Protein AF-A0A2E2PGK3-F1 (afdb_monomer)

Solvent-accessible surface area (backbone atoms only — not comparable to full-atom values): 9886 Å² total; per-residue (Å²): 136,89,82,82,90,78,83,85,75,86,80,79,82,75,78,74,80,76,78,77,78,73,72,76,91,57,90,70,86,49,54,27,23,18,47,63,54,75,44,78,48,73,36,40,16,77,87,78,68,42,79,19,46,39,35,41,35,53,41,59,86,90,60,31,47,31,37,30,46,68,55,71,100,83,42,96,51,71,42,61,84,43,81,89,26,54,74,43,70,77,100,37,42,23,39,45,59,103,84,54,54,39,32,50,48,56,39,60,51,50,24,38,54,74,70,60,47,44,13,33,34,40,37,23,64,43,57,36,43,52,33,75,91,72,58,33,58,72,56,33,54,56,48,62,76,60,37,75,33,77,51,88,57,70,54,86,80,90,81,85,90,77,133

Structure (mmCIF, N/CA/C/O backbone):
data_AF-A0A2E2PGK3-F1
#
_entry.id   AF-A0A2E2PGK3-F1
#
loop_
_atom_site.group_PDB
_atom_site.id
_atom_site.type_symbol
_atom_site.label_atom_id
_atom_site.label_alt_id
_atom_site.label_comp_id
_atom_site.label_asym_id
_atom_site.label_entity_id
_atom_site.label_seq_id
_atom_site.pdbx_PDB_ins_code
_atom_site.Cartn_x
_atom_site.Cartn_y
_atom_site.Cartn_z
_atom_site.occupancy
_atom_site.B_iso_or_equiv
_atom_site.auth_seq_id
_atom_site.auth_comp_id
_atom_site.auth_asym_id
_atom_site.auth_atom_id
_atom_site.pdbx_PDB_model_num
ATOM 1 N N . MET A 1 1 ? 74.035 -34.002 -21.592 1.00 38.22 1 MET A N 1
ATOM 2 C CA . MET A 1 1 ? 73.345 -32.792 -22.074 1.00 38.22 1 MET A CA 1
ATOM 3 C C . MET A 1 1 ? 71.872 -33.138 -22.106 1.00 38.22 1 MET A C 1
ATOM 5 O O . MET A 1 1 ? 71.495 -34.064 -22.810 1.00 38.22 1 MET A O 1
ATOM 9 N N . GLU A 1 2 ? 71.128 -32.548 -21.177 1.00 31.25 2 GLU A N 1
ATOM 10 C CA . GLU A 1 2 ? 69.728 -32.841 -20.857 1.00 31.25 2 GLU A CA 1
ATOM 11 C C . GLU A 1 2 ? 68.793 -32.707 -22.068 1.00 31.25 2 GLU A C 1
ATOM 13 O O . GLU A 1 2 ? 68.993 -31.822 -22.895 1.00 31.25 2 GLU A O 1
ATOM 18 N N . MET A 1 3 ? 67.725 -33.510 -22.128 1.00 28.95 3 MET A N 1
ATOM 19 C CA . MET A 1 3 ? 66.380 -33.008 -21.805 1.00 28.95 3 MET A CA 1
ATOM 20 C C . MET A 1 3 ? 65.292 -34.085 -21.970 1.00 28.95 3 MET A C 1
ATOM 22 O O . MET A 1 3 ? 65.012 -34.551 -23.067 1.00 28.95 3 MET A O 1
ATOM 26 N N . VAL A 1 4 ? 64.665 -34.395 -20.830 1.00 33.19 4 VAL A N 1
ATOM 27 C CA . VAL A 1 4 ? 63.212 -34.318 -20.585 1.00 33.19 4 VAL A CA 1
ATOM 28 C C . VAL A 1 4 ? 62.289 -35.293 -21.339 1.00 33.19 4 VAL A C 1
ATOM 30 O O . VAL A 1 4 ? 61.923 -35.110 -22.497 1.00 33.19 4 VAL A O 1
ATOM 33 N N . LEU A 1 5 ? 61.807 -36.279 -20.566 1.00 35.84 5 LEU A N 1
ATOM 34 C CA . LEU A 1 5 ? 60.508 -36.936 -20.727 1.00 35.84 5 LEU A CA 1
ATOM 35 C C . LEU A 1 5 ? 59.397 -35.887 -20.862 1.00 35.84 5 LEU A C 1
ATOM 37 O O . LEU A 1 5 ? 59.300 -35.006 -20.012 1.00 35.84 5 LEU A O 1
ATOM 41 N N . ASN A 1 6 ? 58.465 -36.070 -21.799 1.00 34.31 6 ASN A N 1
ATOM 42 C CA . ASN A 1 6 ? 57.113 -35.579 -21.553 1.00 34.31 6 ASN A CA 1
ATOM 43 C C . ASN A 1 6 ? 56.050 -36.529 -22.112 1.00 34.31 6 ASN A C 1
ATOM 45 O O . ASN A 1 6 ? 55.877 -36.690 -23.322 1.00 34.31 6 ASN A O 1
ATOM 49 N N . LEU A 1 7 ? 55.366 -37.178 -21.174 1.00 33.66 7 LEU A N 1
ATOM 50 C CA . LEU A 1 7 ? 54.171 -37.984 -21.364 1.00 33.66 7 LEU A CA 1
ATOM 51 C C . LEU A 1 7 ? 53.030 -37.044 -21.776 1.00 33.66 7 LEU A C 1
ATOM 53 O O . LEU A 1 7 ? 52.724 -36.090 -21.068 1.00 33.66 7 LEU A O 1
ATOM 57 N N . LYS A 1 8 ? 52.389 -37.296 -22.920 1.00 37.53 8 LYS A N 1
ATOM 58 C CA . LYS A 1 8 ? 51.126 -36.628 -23.261 1.00 37.53 8 LYS A CA 1
ATOM 59 C C . LYS A 1 8 ? 49.999 -37.303 -22.487 1.00 37.53 8 LYS A C 1
ATOM 61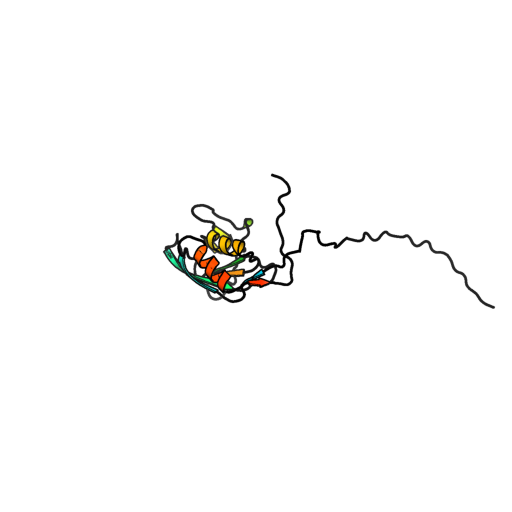 O O . LYS A 1 8 ? 49.464 -38.322 -22.922 1.00 37.53 8 LYS A O 1
ATOM 66 N N . GLU A 1 9 ? 49.665 -36.735 -21.336 1.00 36.97 9 GLU A N 1
ATOM 67 C CA . GLU A 1 9 ? 48.431 -37.035 -20.621 1.00 36.97 9 GLU A CA 1
ATOM 68 C C . GLU A 1 9 ? 47.219 -36.585 -21.448 1.00 36.97 9 GLU A C 1
ATOM 70 O O . GLU A 1 9 ? 47.165 -35.488 -22.007 1.00 36.97 9 GLU A O 1
ATOM 75 N N . LYS A 1 10 ? 46.246 -37.492 -21.557 1.00 38.34 10 LYS A N 1
ATOM 76 C CA . LYS A 1 10 ? 44.896 -37.215 -22.040 1.00 38.34 10 LYS A CA 1
ATOM 77 C C . LYS A 1 10 ? 44.196 -36.334 -21.010 1.00 38.34 10 LYS A C 1
ATOM 79 O O . LYS A 1 10 ? 43.730 -36.857 -20.001 1.00 38.34 10 LYS A O 1
ATOM 84 N N . GLU A 1 11 ? 44.031 -35.050 -21.298 1.00 35.34 11 GLU A N 1
ATOM 85 C CA . GLU A 1 11 ? 43.040 -34.244 -20.591 1.00 35.34 11 GLU A CA 1
ATOM 86 C C . GLU A 1 11 ? 41.721 -34.200 -21.360 1.00 35.34 11 GLU A C 1
ATOM 88 O O . GLU A 1 11 ? 41.583 -33.724 -22.485 1.00 35.34 11 GLU A O 1
ATOM 93 N N . ASN A 1 12 ? 40.761 -34.810 -20.686 1.00 34.72 12 ASN A N 1
ATOM 94 C CA . ASN A 1 12 ? 39.360 -34.961 -20.986 1.00 34.72 12 ASN A CA 1
ATOM 95 C C . ASN A 1 12 ? 38.703 -33.568 -20.990 1.00 34.72 12 ASN A C 1
ATOM 97 O O . ASN A 1 12 ? 38.516 -32.970 -19.929 1.00 34.72 12 ASN A O 1
ATOM 101 N N . SER A 1 13 ? 38.356 -33.038 -22.165 1.00 37.34 13 SER A N 1
ATOM 102 C CA . SER A 1 13 ? 37.611 -31.785 -22.290 1.00 37.34 13 SER A CA 1
ATOM 103 C C . SER A 1 13 ? 36.166 -31.987 -21.824 1.00 37.34 13 SER A C 1
ATOM 105 O O . SER A 1 13 ? 35.248 -32.208 -22.610 1.00 37.34 13 SER A O 1
ATOM 107 N N . LYS A 1 14 ? 35.949 -31.894 -20.507 1.00 42.22 14 LYS A N 1
ATOM 108 C CA . LYS A 1 14 ? 34.622 -31.628 -19.948 1.00 42.22 14 LYS A CA 1
ATOM 109 C C . LYS A 1 14 ? 34.167 -30.276 -20.488 1.00 42.22 14 LYS A C 1
ATOM 111 O O . LYS A 1 14 ? 34.677 -29.234 -20.086 1.00 42.22 14 LYS A O 1
ATOM 116 N N . SER A 1 15 ? 33.226 -30.317 -21.423 1.00 40.47 15 SER A N 1
ATOM 117 C CA . SER A 1 15 ? 32.447 -29.174 -21.872 1.00 40.47 15 SER A CA 1
ATOM 118 C C . SER A 1 15 ? 31.818 -28.501 -20.654 1.00 40.47 15 SER A C 1
ATOM 120 O O . SER A 1 15 ? 30.853 -29.006 -20.082 1.00 40.47 15 SER A O 1
ATOM 122 N N . SER A 1 16 ? 32.391 -27.380 -20.229 1.00 42.22 16 SER A N 1
ATOM 123 C CA . SER A 1 16 ? 31.728 -26.457 -19.326 1.00 42.22 16 SER A CA 1
ATOM 124 C C . SER A 1 16 ? 30.521 -25.901 -20.072 1.00 42.22 16 SER A C 1
ATOM 126 O O . SER A 1 16 ? 30.653 -25.100 -20.999 1.00 42.22 16 SER A O 1
ATOM 128 N N . GLU A 1 17 ? 29.334 -26.388 -19.715 1.00 40.94 17 GLU A N 1
ATOM 129 C CA . GLU A 1 17 ? 28.078 -25.762 -20.105 1.00 40.94 17 GLU A CA 1
ATOM 130 C C . GLU A 1 17 ? 28.142 -24.302 -19.654 1.00 40.94 17 GLU A C 1
ATOM 132 O O . GLU A 1 17 ?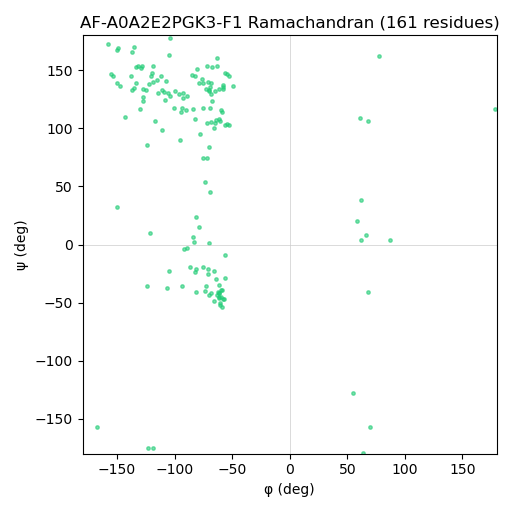 28.074 -23.978 -18.467 1.00 40.94 17 GLU A O 1
ATOM 137 N N . LYS A 1 18 ? 28.367 -23.407 -20.618 1.00 41.25 18 LYS A N 1
ATOM 138 C CA . LYS A 1 18 ? 28.240 -21.973 -20.408 1.00 41.25 18 LYS A CA 1
ATOM 139 C C . LYS A 1 18 ? 26.766 -21.716 -20.139 1.00 41.25 18 LYS A C 1
ATOM 141 O O . LYS A 1 18 ? 25.968 -21.693 -21.071 1.00 41.25 18 LYS A O 1
ATOM 146 N N . ILE A 1 19 ? 26.415 -21.558 -18.869 1.00 43.25 19 ILE A N 1
ATOM 147 C CA . ILE A 1 19 ? 25.118 -21.013 -18.483 1.00 43.25 19 ILE A CA 1
ATOM 148 C C . ILE A 1 19 ? 25.081 -19.599 -19.054 1.00 43.25 19 ILE A C 1
ATOM 150 O O . ILE A 1 19 ? 25.833 -18.719 -18.631 1.00 43.25 19 ILE A O 1
ATOM 154 N N . ASP A 1 20 ? 24.271 -19.421 -20.087 1.00 53.00 20 ASP A N 1
ATOM 155 C CA . ASP A 1 20 ? 24.088 -18.135 -20.729 1.00 53.00 20 ASP A CA 1
ATOM 156 C C . ASP A 1 20 ? 23.273 -17.229 -19.798 1.00 53.00 20 ASP A C 1
ATOM 158 O O . ASP A 1 20 ? 22.066 -17.393 -19.637 1.00 53.00 20 ASP A O 1
ATOM 162 N N . PHE A 1 21 ? 23.959 -16.279 -19.162 1.00 50.94 21 PHE A N 1
ATOM 163 C CA . PHE A 1 21 ? 23.350 -15.195 -18.392 1.00 50.94 21 PHE A CA 1
ATOM 164 C C . PHE A 1 21 ? 22.820 -14.071 -19.295 1.00 50.94 21 PHE A C 1
ATOM 166 O O . PHE A 1 21 ? 22.584 -12.964 -18.805 1.00 50.94 21 PHE A O 1
ATOM 173 N N . SER A 1 22 ? 22.669 -14.295 -20.608 1.00 55.41 22 SER A N 1
ATOM 174 C CA . SER A 1 22 ? 22.125 -13.271 -21.489 1.00 55.41 22 SER A CA 1
ATOM 175 C C . SER A 1 22 ? 20.726 -12.876 -21.017 1.00 55.41 22 SER A C 1
ATOM 177 O O . SER A 1 22 ? 19.773 -13.659 -20.988 1.00 55.41 22 SER A O 1
ATOM 179 N N . LEU A 1 23 ? 20.628 -11.621 -20.573 1.00 57.97 23 LEU A N 1
ATOM 180 C CA . LEU A 1 23 ? 19.367 -11.025 -20.172 1.00 57.97 23 LEU A CA 1
ATOM 181 C C . LEU A 1 23 ? 18.408 -11.105 -21.365 1.00 57.97 23 LEU A C 1
ATOM 183 O O . LEU A 1 23 ? 18.821 -10.850 -22.504 1.00 57.97 23 LEU A O 1
ATOM 187 N N . PRO A 1 24 ? 17.136 -11.468 -21.139 1.00 53.19 24 PRO A N 1
ATOM 188 C CA . PRO A 1 24 ? 16.195 -11.607 -22.231 1.00 53.19 24 PRO A CA 1
ATOM 189 C C . PRO A 1 24 ? 16.093 -10.277 -22.981 1.00 53.19 24 PRO A C 1
ATOM 191 O O . PRO A 1 24 ? 15.952 -9.217 -22.372 1.00 53.19 24 PRO A O 1
ATOM 194 N N . LYS A 1 25 ? 16.153 -10.344 -24.317 1.00 48.41 25 LYS A N 1
ATOM 195 C CA . LYS A 1 25 ? 16.012 -9.211 -25.247 1.00 48.41 25 LYS A CA 1
ATOM 196 C C . LYS A 1 25 ? 14.574 -8.661 -25.279 1.00 48.41 25 LYS A C 1
ATOM 198 O O . LYS A 1 25 ? 14.022 -8.434 -26.351 1.00 48.41 25 LYS A O 1
ATOM 203 N N . PHE A 1 26 ? 13.937 -8.476 -24.125 1.00 53.12 26 PHE A N 1
ATOM 204 C CA . PHE A 1 26 ? 12.821 -7.544 -24.026 1.00 53.12 26 PHE A CA 1
ATOM 205 C C . PHE A 1 26 ? 13.415 -6.136 -24.092 1.00 53.12 26 PHE A C 1
ATOM 207 O O . PHE A 1 26 ? 14.454 -5.872 -23.488 1.00 53.12 26 PHE A O 1
ATOM 214 N N . SER A 1 27 ? 12.818 -5.256 -24.893 1.00 55.31 27 SER A N 1
ATOM 215 C CA . SER A 1 27 ? 13.285 -3.882 -25.067 1.00 55.31 27 SER A CA 1
ATOM 216 C C . SER A 1 27 ? 13.347 -3.174 -23.706 1.00 55.31 27 SER A C 1
ATOM 218 O O . SER A 1 27 ? 12.311 -2.789 -23.176 1.00 55.31 27 SER A O 1
ATOM 220 N N . ILE A 1 28 ? 14.570 -3.037 -23.180 1.00 64.69 28 ILE A N 1
ATOM 221 C CA . ILE A 1 28 ? 14.964 -2.423 -21.902 1.00 64.69 28 ILE A CA 1
ATOM 222 C C . ILE A 1 28 ? 14.360 -3.123 -20.675 1.00 64.69 28 ILE A C 1
ATOM 224 O O . ILE A 1 28 ? 13.178 -3.009 -20.370 1.00 64.69 28 ILE A O 1
ATOM 228 N N . ALA A 1 29 ? 15.211 -3.823 -19.922 1.00 82.19 29 ALA A N 1
ATOM 229 C CA . ALA A 1 29 ? 14.859 -4.283 -18.586 1.00 82.19 29 ALA A CA 1
ATOM 230 C C . ALA A 1 29 ? 14.523 -3.065 -17.701 1.00 82.19 29 ALA A C 1
ATOM 232 O O . ALA A 1 29 ? 15.382 -2.213 -17.463 1.00 82.19 29 ALA A O 1
ATOM 233 N N . GLU A 1 30 ? 13.268 -2.962 -17.249 1.00 91.12 30 GLU A N 1
ATOM 234 C CA . GLU A 1 30 ? 12.834 -1.907 -16.329 1.00 91.12 30 GLU A CA 1
ATOM 235 C C . GLU A 1 30 ? 13.430 -2.161 -14.935 1.00 91.12 30 GLU A C 1
ATOM 237 O O . GLU A 1 30 ? 13.501 -3.301 -14.472 1.00 91.12 30 GLU A O 1
ATOM 242 N N . LYS A 1 31 ? 13.868 -1.099 -14.259 1.00 95.81 31 LYS A N 1
ATOM 243 C CA . LYS A 1 31 ? 14.303 -1.153 -12.857 1.00 95.81 31 LYS A CA 1
ATOM 244 C C . LYS A 1 31 ? 13.091 -1.134 -11.929 1.00 95.81 31 LYS A C 1
ATOM 246 O O . LYS A 1 31 ? 12.062 -0.560 -12.281 1.00 95.81 31 LYS A O 1
ATOM 251 N N . GLN A 1 32 ? 13.219 -1.739 -10.750 1.00 98.19 32 GLN A N 1
ATOM 252 C CA . GLN A 1 32 ? 12.211 -1.604 -9.699 1.00 98.19 32 GLN A CA 1
ATOM 253 C C . GLN A 1 32 ? 12.104 -0.148 -9.247 1.00 98.19 32 GLN A C 1
ATOM 255 O O . GLN A 1 32 ? 13.071 0.615 -9.335 1.00 98.19 32 GLN A O 1
ATOM 260 N N . THR A 1 33 ? 10.936 0.238 -8.746 1.00 98.50 33 THR A N 1
ATOM 261 C CA . THR A 1 33 ? 10.697 1.593 -8.252 1.00 98.50 33 THR A CA 1
ATOM 262 C C . THR A 1 33 ? 10.033 1.626 -6.877 1.00 98.50 33 THR A C 1
ATOM 264 O O . THR A 1 33 ? 9.296 0.722 -6.479 1.00 98.50 33 THR A O 1
ATOM 267 N N . THR A 1 34 ? 10.280 2.713 -6.152 1.00 98.69 34 THR A N 1
ATOM 268 C CA . THR A 1 34 ? 9.690 3.038 -4.847 1.00 98.69 34 THR A CA 1
ATOM 269 C C . THR A 1 34 ? 9.297 4.518 -4.821 1.00 98.69 34 THR A C 1
ATOM 271 O O . THR A 1 34 ? 9.731 5.301 -5.665 1.00 98.69 34 THR A O 1
ATOM 274 N N . ILE A 1 35 ? 8.490 4.942 -3.850 1.00 98.31 35 ILE A N 1
ATOM 275 C CA . ILE A 1 35 ? 8.231 6.372 -3.604 1.00 98.31 35 ILE A CA 1
ATOM 276 C C . ILE A 1 35 ? 9.491 7.087 -3.089 1.00 98.31 35 ILE A C 1
ATOM 278 O O . ILE A 1 35 ? 10.330 6.467 -2.435 1.00 98.31 35 ILE A O 1
ATOM 282 N N . ASN A 1 36 ? 9.608 8.396 -3.337 1.00 96.88 36 ASN A N 1
ATOM 283 C CA . ASN A 1 36 ? 10.772 9.200 -2.927 1.00 96.88 36 ASN A CA 1
ATOM 284 C C . ASN A 1 36 ? 10.853 9.475 -1.422 1.00 96.88 36 ASN A C 1
ATOM 286 O O . ASN A 1 36 ? 11.933 9.612 -0.852 1.00 96.88 36 ASN A O 1
ATOM 290 N N . LYS A 1 37 ? 9.699 9.654 -0.781 1.00 96.94 37 LYS A N 1
ATOM 291 C CA . LYS A 1 37 ? 9.595 10.112 0.607 1.00 96.94 37 LYS A CA 1
ATOM 292 C C . LYS A 1 37 ? 8.347 9.548 1.262 1.00 96.94 37 LYS A C 1
ATOM 294 O O . LYS A 1 37 ? 7.457 9.037 0.590 1.00 96.94 37 LYS A O 1
ATOM 299 N N . LYS A 1 38 ? 8.273 9.680 2.586 1.00 98.06 38 LYS A N 1
ATOM 300 C CA . LYS A 1 38 ? 7.079 9.310 3.344 1.00 98.06 38 LYS A CA 1
ATOM 301 C C . LYS A 1 38 ? 5.870 10.144 2.898 1.00 98.06 38 LYS A C 1
ATOM 303 O O . LYS A 1 38 ? 5.964 11.370 2.844 1.00 98.06 38 LYS A O 1
ATOM 308 N N . LEU A 1 39 ? 4.734 9.483 2.688 1.00 98.44 39 LEU A N 1
ATOM 309 C CA . LEU A 1 39 ? 3.426 10.107 2.455 1.00 98.44 39 LEU A CA 1
ATOM 310 C C . LEU A 1 39 ? 2.443 9.697 3.547 1.00 98.44 39 LEU A C 1
ATOM 312 O O . LEU A 1 39 ? 2.600 8.639 4.156 1.00 98.44 39 LEU A O 1
ATOM 316 N N . SER A 1 40 ? 1.446 10.538 3.812 1.00 98.12 40 SER A N 1
ATOM 317 C CA . SER A 1 40 ? 0.435 10.284 4.838 1.00 98.12 40 SER A CA 1
ATOM 318 C C . SER A 1 40 ? -0.951 10.644 4.323 1.00 98.12 40 SER A C 1
ATOM 320 O O . SER A 1 40 ? -1.145 11.726 3.778 1.00 98.12 40 SER A O 1
ATOM 322 N N . PHE A 1 41 ? -1.903 9.743 4.532 1.00 98.38 41 PHE A N 1
ATOM 323 C CA . PHE A 1 41 ? -3.308 9.881 4.174 1.00 98.38 41 PHE A CA 1
ATOM 324 C C . PHE A 1 41 ? -4.130 9.653 5.433 1.00 98.38 41 PHE A C 1
ATOM 326 O O . PHE A 1 41 ? -3.881 8.700 6.171 1.00 98.38 41 PHE A O 1
ATOM 333 N N . SER A 1 42 ? -5.100 10.518 5.707 1.00 97.94 42 SER A N 1
ATOM 334 C CA . SER A 1 42 ? -6.002 10.351 6.847 1.00 97.94 42 SER A CA 1
ATOM 335 C C . SER A 1 42 ? -7.440 10.433 6.378 1.00 97.94 42 SER A C 1
ATOM 337 O O . SER A 1 42 ? -7.799 11.330 5.623 1.00 97.94 42 SER A O 1
ATOM 339 N N . GLY A 1 43 ? -8.253 9.492 6.838 1.00 97.56 43 GLY A N 1
ATOM 340 C CA . GLY A 1 43 ? -9.631 9.359 6.402 1.00 97.56 43 GLY A CA 1
ATOM 341 C C . GLY A 1 43 ? -10.416 8.410 7.292 1.00 97.56 43 GLY A C 1
ATOM 342 O O . GLY A 1 43 ? -10.070 8.185 8.455 1.00 97.56 43 GLY A O 1
ATOM 343 N N . ILE A 1 44 ? -11.489 7.865 6.734 1.00 98.00 44 ILE A N 1
ATOM 344 C CA . ILE A 1 44 ? -12.381 6.919 7.400 1.00 98.00 44 ILE A CA 1
ATOM 345 C C . ILE A 1 44 ? -12.351 5.607 6.608 1.00 98.00 44 ILE A C 1
ATOM 347 O O . ILE A 1 44 ? -12.299 5.640 5.381 1.00 98.00 44 ILE A O 1
ATOM 351 N N . GLY A 1 45 ? -12.349 4.461 7.286 1.00 97.94 45 GLY A N 1
ATOM 352 C CA . GLY A 1 45 ? -12.566 3.167 6.636 1.00 97.94 45 GLY A CA 1
ATOM 353 C C . GLY A 1 45 ? -14.022 3.025 6.180 1.00 97.94 45 GLY A C 1
ATOM 354 O O . GLY A 1 45 ? -14.933 3.328 6.953 1.0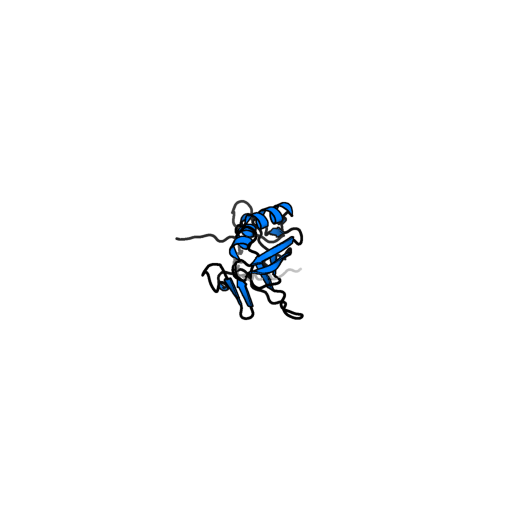0 97.94 45 GLY A O 1
ATOM 355 N N . LEU A 1 46 ? -14.249 2.581 4.941 1.00 98.00 46 LEU A N 1
ATOM 356 C CA . LEU A 1 46 ? -15.586 2.489 4.339 1.00 98.00 46 LEU A CA 1
ATOM 357 C C . LEU A 1 46 ? -16.528 1.597 5.154 1.00 98.00 46 LEU A C 1
ATOM 359 O O . LEU A 1 46 ? -17.677 1.958 5.399 1.00 98.00 46 LEU A O 1
ATOM 363 N N . HIS A 1 47 ? -16.047 0.422 5.551 1.00 97.62 47 HIS A N 1
ATOM 364 C CA . HIS A 1 47 ? -16.860 -0.604 6.191 1.00 97.62 47 HIS A CA 1
ATOM 365 C C . HIS A 1 47 ? -16.818 -0.518 7.716 1.00 97.62 47 HIS A C 1
ATOM 367 O O . HIS A 1 47 ? -17.822 -0.785 8.374 1.00 97.62 47 HIS A O 1
ATOM 373 N N . SER A 1 48 ? -15.674 -0.150 8.295 1.00 96.31 48 SER A N 1
ATOM 374 C CA . SER A 1 48 ? -15.518 -0.038 9.748 1.00 96.31 48 SER A CA 1
ATOM 375 C C . SER A 1 48 ? -16.036 1.279 10.322 1.00 96.31 48 SER A C 1
ATOM 377 O O . SER A 1 48 ? -16.314 1.343 11.519 1.00 96.31 48 SER A O 1
ATOM 379 N N . GLY A 1 49 ? -16.109 2.346 9.517 1.00 97.25 49 GLY A N 1
ATOM 380 C CA . GLY A 1 49 ? -16.443 3.696 9.980 1.00 97.25 49 GLY A CA 1
ATOM 381 C C . GLY A 1 49 ? -15.392 4.319 10.910 1.00 97.25 49 GLY A C 1
ATOM 382 O O . GLY A 1 49 ? -15.623 5.381 11.491 1.00 97.25 49 GLY A O 1
ATOM 383 N N . LYS A 1 50 ? -14.230 3.677 11.084 1.00 97.25 50 LYS A N 1
ATOM 384 C CA . LYS A 1 50 ? -13.167 4.153 11.973 1.00 97.25 50 LYS A CA 1
ATOM 385 C C . LYS A 1 50 ? -12.276 5.172 11.280 1.00 97.25 50 LYS A C 1
ATOM 387 O O . LYS A 1 50 ? -11.975 5.042 10.096 1.00 97.25 50 LYS A O 1
ATOM 392 N N . LYS A 1 51 ? -11.781 6.146 12.048 1.00 97.69 51 LYS A N 1
ATOM 393 C CA . LYS A 1 51 ? -10.712 7.039 11.587 1.00 97.69 51 LYS A CA 1
ATOM 394 C C . LYS A 1 51 ? -9.414 6.250 11.454 1.00 97.69 51 LYS A C 1
ATOM 396 O O . LYS A 1 51 ? -8.998 5.588 12.401 1.00 97.69 51 LYS A O 1
ATOM 401 N N . VAL A 1 52 ? -8.766 6.365 10.303 1.00 96.94 52 VAL A N 1
ATOM 402 C CA . VAL A 1 52 ? -7.508 5.685 10.009 1.00 96.94 52 VAL A CA 1
ATOM 403 C C . VAL A 1 52 ? -6.513 6.652 9.386 1.00 96.94 52 VAL A C 1
ATOM 405 O O . VAL A 1 52 ? -6.861 7.465 8.528 1.00 96.94 52 VAL A O 1
ATOM 408 N N . THR A 1 53 ? -5.258 6.541 9.813 1.00 97.69 53 THR A N 1
ATOM 409 C CA . THR A 1 53 ? -4.119 7.159 9.142 1.00 97.69 53 THR A CA 1
ATOM 410 C C . THR A 1 53 ? -3.297 6.069 8.468 1.00 97.69 53 THR A C 1
ATOM 412 O O . THR A 1 53 ? -2.848 5.123 9.120 1.00 97.69 53 THR A O 1
ATOM 415 N N . MET A 1 54 ? -3.088 6.225 7.164 1.00 98.06 54 MET A N 1
ATOM 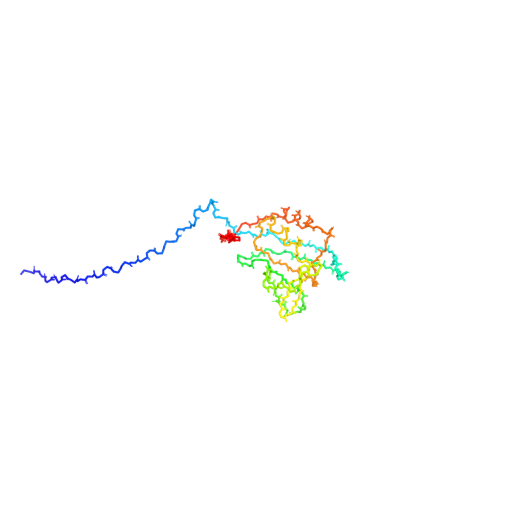416 C CA . MET A 1 54 ? -2.209 5.409 6.338 1.00 98.06 54 MET A CA 1
ATOM 417 C C . MET A 1 54 ? -0.928 6.183 6.034 1.00 98.06 54 MET A C 1
ATOM 419 O O . MET A 1 54 ? -0.979 7.306 5.545 1.00 98.06 54 MET A O 1
ATOM 423 N N . ASN A 1 55 ? 0.228 5.583 6.288 1.00 98.19 55 ASN A N 1
ATOM 424 C CA . ASN A 1 55 ? 1.525 6.120 5.910 1.00 98.19 55 ASN A CA 1
ATOM 425 C C . ASN A 1 55 ? 2.179 5.207 4.876 1.00 98.19 55 ASN A C 1
ATOM 427 O O . ASN A 1 55 ? 2.282 4.002 5.095 1.00 98.19 55 ASN A O 1
ATOM 431 N N . LEU A 1 56 ? 2.660 5.791 3.784 1.00 98.56 56 LEU A N 1
ATOM 432 C CA . LEU A 1 56 ? 3.479 5.095 2.799 1.00 98.56 56 LEU A CA 1
ATOM 433 C C . LEU A 1 56 ? 4.941 5.443 3.050 1.00 98.56 56 LEU A C 1
ATOM 435 O O . LEU A 1 56 ? 5.270 6.621 3.204 1.00 98.56 56 LEU A O 1
ATOM 439 N N . PHE A 1 57 ? 5.811 4.440 3.077 1.00 98.31 57 PHE A N 1
ATOM 440 C CA . PHE A 1 57 ? 7.254 4.621 3.205 1.00 98.31 57 PHE A CA 1
ATOM 441 C C . PHE A 1 57 ? 7.977 4.022 1.996 1.00 98.31 57 PHE A C 1
ATOM 443 O O . PHE A 1 57 ? 7.548 2.967 1.510 1.00 98.31 57 PHE A O 1
ATOM 450 N N . PRO A 1 58 ? 9.084 4.649 1.547 1.00 98.38 58 PRO A N 1
ATOM 451 C CA . PRO A 1 58 ? 9.998 4.003 0.620 1.00 98.38 58 PRO A CA 1
ATOM 452 C C . PRO A 1 58 ? 10.429 2.638 1.159 1.00 98.38 58 PRO A C 1
ATOM 454 O O . PRO A 1 58 ? 10.575 2.475 2.375 1.00 98.38 58 PRO A O 1
ATOM 457 N N . ALA A 1 59 ? 10.622 1.667 0.272 1.00 98.19 59 ALA A N 1
ATOM 458 C CA . ALA A 1 59 ? 11.015 0.321 0.663 1.00 98.19 59 ALA A CA 1
ATOM 459 C C . ALA A 1 59 ? 12.162 -0.215 -0.191 1.00 98.19 59 ALA A C 1
ATOM 461 O O . ALA A 1 59 ? 12.320 0.151 -1.355 1.00 98.19 59 ALA A O 1
ATOM 462 N N . GLU A 1 60 ? 12.937 -1.117 0.405 1.00 98.06 60 GLU A N 1
ATOM 463 C CA . GLU A 1 60 ? 14.040 -1.803 -0.261 1.00 98.06 60 GLU A CA 1
ATOM 464 C C . GLU A 1 60 ? 13.552 -2.670 -1.425 1.00 98.06 60 GLU A C 1
ATOM 466 O O . GLU A 1 60 ? 12.380 -3.057 -1.509 1.00 98.06 60 GLU A O 1
ATOM 471 N N . GLU A 1 61 ? 14.474 -3.001 -2.318 1.00 98.19 61 GLU A N 1
ATOM 472 C CA . GLU A 1 61 ? 14.219 -3.857 -3.473 1.00 98.19 61 GLU A CA 1
ATOM 473 C C . GLU A 1 61 ? 13.609 -5.201 -3.063 1.00 98.19 61 GLU A C 1
ATOM 475 O O . GLU A 1 61 ? 13.923 -5.769 -2.017 1.00 98.19 61 GLU A O 1
ATOM 480 N N . ASN A 1 62 ? 12.740 -5.744 -3.915 1.00 97.56 62 ASN A N 1
ATOM 481 C CA . ASN A 1 62 ? 12.023 -7.007 -3.719 1.00 97.56 62 ASN A CA 1
ATOM 482 C C . ASN A 1 62 ? 11.067 -7.062 -2.506 1.00 97.56 62 ASN A C 1
ATOM 484 O O . ASN A 1 62 ? 10.424 -8.103 -2.278 1.00 97.56 62 ASN A O 1
ATOM 488 N N . THR A 1 63 ? 10.889 -5.960 -1.771 1.00 98.00 63 THR A N 1
ATOM 489 C CA . THR A 1 63 ? 9.906 -5.861 -0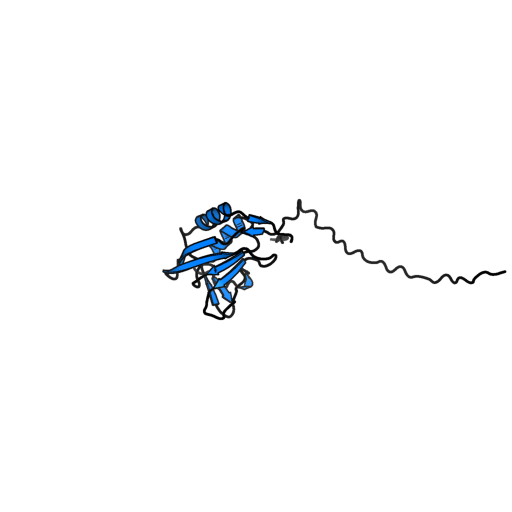.682 1.00 98.00 63 THR A CA 1
ATOM 490 C C . THR A 1 63 ? 8.486 -6.129 -1.180 1.00 98.00 63 THR A C 1
ATOM 492 O O . THR A 1 63 ? 7.719 -6.825 -0.510 1.00 98.00 63 THR A O 1
ATOM 495 N N . GLY A 1 64 ? 8.139 -5.647 -2.376 1.00 97.94 64 GLY A N 1
ATOM 496 C CA . GLY A 1 64 ? 6.757 -5.606 -2.843 1.00 97.94 64 GLY A CA 1
ATOM 497 C C . GLY A 1 64 ? 5.926 -4.583 -2.062 1.00 97.94 64 GLY A C 1
ATOM 498 O O . GLY A 1 64 ? 6.461 -3.678 -1.417 1.00 97.94 64 GLY A O 1
ATOM 499 N N . PHE A 1 65 ? 4.606 -4.769 -2.051 1.00 98.44 65 PHE A N 1
ATOM 500 C CA . PHE A 1 65 ? 3.713 -4.003 -1.182 1.00 98.44 65 PHE A CA 1
ATOM 501 C C . PHE A 1 65 ? 3.535 -4.716 0.157 1.00 98.44 65 PHE A C 1
ATOM 503 O O . PHE A 1 65 ? 2.999 -5.829 0.221 1.00 98.44 65 PHE A O 1
ATOM 510 N N . LEU A 1 66 ? 4.003 -4.080 1.229 1.00 97.50 66 LEU A N 1
ATOM 511 C CA . LEU A 1 66 ? 4.035 -4.667 2.563 1.00 97.50 66 LEU A CA 1
ATOM 512 C C . LEU A 1 66 ? 3.144 -3.878 3.521 1.00 97.50 66 LEU A C 1
ATOM 514 O O . LEU A 1 66 ? 3.504 -2.788 3.961 1.00 97.50 66 LEU A O 1
ATOM 518 N N . PHE A 1 67 ? 1.995 -4.445 3.877 1.00 97.31 67 PHE A N 1
ATOM 519 C CA . PHE A 1 67 ? 1.084 -3.857 4.850 1.00 97.31 67 PHE A CA 1
ATOM 520 C C . PHE A 1 67 ? 1.564 -4.106 6.275 1.00 97.31 67 PHE A C 1
ATOM 522 O O . PHE A 1 67 ? 1.988 -5.208 6.624 1.00 97.31 67 PHE A O 1
ATOM 529 N N . LYS A 1 68 ? 1.442 -3.088 7.121 1.00 93.69 68 LYS A N 1
ATOM 530 C CA . LYS A 1 68 ? 1.745 -3.125 8.549 1.00 93.69 68 LYS A CA 1
ATOM 531 C C . LYS A 1 68 ? 0.622 -2.420 9.295 1.00 93.69 68 LYS A C 1
ATOM 533 O O . LYS A 1 68 ? 0.229 -1.328 8.910 1.00 93.69 68 LYS A O 1
ATOM 538 N N . VAL A 1 69 ? 0.141 -3.003 10.385 1.00 90.75 69 VAL A N 1
ATOM 539 C CA . VAL A 1 69 ? -0.790 -2.315 11.290 1.00 90.75 69 VAL A CA 1
ATOM 540 C C . VAL A 1 69 ? -0.072 -2.035 12.597 1.00 90.75 69 VAL A C 1
ATOM 542 O O . VAL A 1 69 ? 0.603 -2.908 13.147 1.00 90.75 69 VAL A O 1
ATOM 545 N N . LYS A 1 70 ? -0.197 -0.807 13.097 1.00 81.44 70 LYS A N 1
ATOM 546 C CA . LYS A 1 70 ? 0.466 -0.355 14.320 1.00 81.44 70 LYS A CA 1
ATOM 547 C C . LYS A 1 70 ? -0.227 -0.932 15.565 1.00 81.44 70 LYS A C 1
ATOM 549 O O . LYS A 1 70 ? -0.916 -0.228 16.288 1.00 81.44 70 LYS A O 1
ATOM 554 N N . ASN A 1 71 ? -0.028 -2.222 15.831 1.00 62.69 71 ASN A N 1
ATOM 555 C CA . ASN A 1 71 ? -0.598 -2.909 16.992 1.00 62.69 71 ASN A CA 1
ATOM 556 C C . ASN A 1 71 ? 0.395 -2.952 18.166 1.00 62.69 71 ASN A C 1
ATOM 558 O O . ASN A 1 71 ? 1.171 -3.899 18.309 1.00 62.69 71 ASN A O 1
ATOM 562 N N . GLY A 1 72 ? 0.349 -1.937 19.031 1.00 58.62 72 GLY A N 1
ATOM 563 C CA . GLY A 1 72 ? 1.048 -1.931 20.323 1.00 58.62 72 GLY A CA 1
ATOM 564 C C . GLY A 1 72 ? 2.589 -1.983 20.259 1.00 58.62 72 GLY A C 1
ATOM 565 O O . GLY A 1 72 ? 3.183 -2.010 19.180 1.00 58.62 72 GLY A O 1
ATOM 566 N N . PRO A 1 73 ? 3.263 -1.988 21.424 1.00 51.75 73 PRO A N 1
ATOM 567 C CA . PRO A 1 73 ? 4.705 -1.740 21.533 1.00 51.75 73 PRO A CA 1
ATOM 568 C C . PRO A 1 73 ? 5.617 -2.848 20.983 1.00 51.75 73 PRO A C 1
ATOM 570 O O . PRO A 1 73 ? 6.830 -2.702 21.062 1.00 51.75 73 PRO A O 1
ATOM 573 N N . ASN A 1 74 ? 5.087 -3.948 20.429 1.00 49.12 74 ASN A N 1
ATOM 574 C CA . ASN A 1 74 ? 5.934 -5.077 20.031 1.00 49.12 74 ASN A CA 1
ATOM 575 C C . ASN A 1 74 ? 5.423 -5.905 18.842 1.00 49.12 74 ASN A C 1
ATOM 577 O O . ASN A 1 74 ? 5.641 -7.115 18.774 1.00 49.12 74 ASN A O 1
ATOM 581 N N . SER A 1 75 ? 4.725 -5.287 17.885 1.00 54.12 75 SER A N 1
ATOM 582 C CA . SER A 1 75 ? 4.293 -6.012 16.689 1.00 54.12 75 SER A CA 1
ATOM 583 C C . SER A 1 75 ? 4.777 -5.360 15.390 1.00 54.12 75 SER A C 1
ATOM 585 O O . SER A 1 75 ? 4.089 -4.608 14.711 1.00 54.12 75 SER A O 1
ATOM 587 N N . LEU A 1 76 ? 6.002 -5.718 14.994 1.00 58.19 76 LEU A N 1
ATOM 588 C CA . LEU A 1 76 ? 6.468 -5.621 13.605 1.00 58.19 76 LEU A CA 1
ATOM 589 C C . LEU A 1 76 ? 5.812 -6.734 12.770 1.00 58.19 76 LEU A C 1
ATOM 591 O O . LEU A 1 76 ? 6.484 -7.579 12.188 1.00 58.19 76 LEU A O 1
ATOM 595 N N . LYS A 1 77 ? 4.481 -6.814 12.796 1.00 76.94 77 LYS A N 1
ATOM 596 C CA . LYS A 1 77 ? 3.746 -7.814 12.024 1.00 76.94 77 LYS A CA 1
ATOM 597 C C . LYS A 1 77 ? 3.378 -7.193 10.687 1.00 76.94 77 LYS A C 1
ATOM 599 O O . LYS A 1 77 ? 2.833 -6.092 10.642 1.00 76.94 77 LYS A O 1
ATOM 604 N N . THR A 1 78 ? 3.673 -7.915 9.618 1.00 91.81 78 THR A N 1
ATOM 605 C CA . THR A 1 78 ? 3.436 -7.462 8.253 1.00 91.81 78 THR A CA 1
ATOM 606 C C . THR A 1 78 ? 2.662 -8.506 7.453 1.00 91.81 78 THR A C 1
ATOM 608 O O . THR A 1 78 ? 2.694 -9.698 7.769 1.00 91.81 78 THR A O 1
ATOM 611 N N . ILE A 1 79 ? 1.932 -8.052 6.437 1.00 95.38 79 ILE A N 1
ATOM 612 C CA . ILE A 1 79 ? 1.251 -8.889 5.445 1.00 95.38 79 ILE A CA 1
ATOM 613 C C . ILE A 1 79 ? 1.689 -8.392 4.074 1.00 95.38 79 ILE A C 1
ATOM 615 O O . ILE A 1 79 ? 1.537 -7.214 3.759 1.00 95.38 79 ILE A O 1
ATOM 619 N N . ARG A 1 80 ? 2.244 -9.279 3.248 1.00 96.75 80 ARG A N 1
ATOM 620 C CA . ARG A 1 80 ? 2.542 -8.948 1.851 1.00 96.75 80 ARG A CA 1
ATOM 621 C C . ARG A 1 80 ? 1.238 -8.938 1.055 1.00 96.75 80 ARG A C 1
ATOM 623 O O . ARG A 1 80 ? 0.415 -9.833 1.249 1.00 96.75 80 ARG A O 1
ATOM 630 N N . ALA A 1 81 ? 1.068 -7.977 0.152 1.00 97.50 81 ALA A N 1
ATOM 631 C CA . ALA A 1 81 ? -0.019 -7.986 -0.826 1.00 97.50 81 ALA A CA 1
ATOM 632 C C . ALA A 1 81 ? 0.245 -9.072 -1.886 1.00 97.50 81 ALA A C 1
ATOM 634 O O . ALA A 1 81 ? 0.689 -8.804 -2.998 1.00 97.50 81 ALA A O 1
ATOM 635 N N . ASP A 1 82 ? 0.050 -10.323 -1.485 1.00 96.44 82 ASP A N 1
ATOM 636 C CA . ASP A 1 82 ? 0.190 -11.516 -2.310 1.00 96.44 82 ASP A CA 1
ATOM 637 C C . ASP A 1 82 ? -1.189 -12.166 -2.441 1.00 96.44 82 ASP A C 1
ATOM 639 O O . ASP A 1 82 ? -1.947 -12.202 -1.468 1.00 96.44 82 ASP A O 1
ATOM 643 N N . TYR A 1 83 ? -1.515 -12.695 -3.622 1.00 96.12 83 TYR A N 1
ATOM 644 C CA . TYR A 1 83 ? -2.804 -13.347 -3.869 1.00 96.12 83 TYR A CA 1
ATOM 645 C C . TYR A 1 83 ? -3.073 -14.497 -2.886 1.00 96.12 83 TYR A C 1
ATOM 647 O O . TYR A 1 83 ? -4.223 -14.759 -2.552 1.00 96.12 83 TYR A O 1
ATOM 655 N N . LYS A 1 84 ? -2.020 -15.151 -2.376 1.00 97.56 84 LYS A N 1
ATOM 656 C CA . LYS A 1 84 ? -2.121 -16.217 -1.368 1.00 97.56 84 LYS A CA 1
ATOM 657 C C . LYS A 1 84 ? -2.645 -15.730 -0.020 1.00 97.56 84 LYS A C 1
ATOM 659 O O . LYS A 1 84 ? -3.153 -16.538 0.748 1.00 97.56 84 LYS A O 1
ATOM 664 N N . ASN A 1 85 ? -2.506 -14.438 0.271 1.00 97.69 85 ASN A N 1
ATOM 665 C CA . ASN A 1 85 ? -2.966 -13.839 1.521 1.00 97.69 85 ASN A CA 1
ATOM 666 C C . ASN A 1 85 ? -4.392 -13.283 1.412 1.00 97.69 85 ASN A C 1
ATOM 668 O O . ASN A 1 85 ? -4.914 -12.802 2.413 1.00 97.69 85 ASN A O 1
ATOM 672 N N . VAL A 1 86 ? -5.025 -13.316 0.232 1.00 98.31 86 VAL A N 1
ATOM 673 C CA . VAL A 1 86 ? -6.411 -12.856 0.062 1.00 98.31 86 VAL A CA 1
ATOM 674 C C . VAL A 1 86 ? -7.353 -13.830 0.766 1.00 98.31 86 VAL A C 1
ATOM 676 O O . VAL A 1 86 ? -7.436 -15.001 0.403 1.00 98.31 86 VAL A O 1
ATOM 679 N N . SER A 1 87 ? -8.071 -13.339 1.774 1.00 98.06 87 SER A N 1
ATOM 680 C CA . SER A 1 87 ? -8.986 -14.132 2.605 1.00 98.06 87 SER A CA 1
ATOM 681 C C . SER A 1 87 ? -10.461 -13.884 2.290 1.00 98.06 87 SER A C 1
ATOM 683 O O . SER A 1 87 ? -11.303 -14.736 2.564 1.00 98.06 87 SER A O 1
ATOM 685 N N . SER A 1 88 ? -10.791 -12.729 1.708 1.00 97.75 88 SER A N 1
ATOM 686 C CA . SER A 1 88 ? -12.152 -12.375 1.305 1.00 97.75 88 SER A CA 1
ATOM 687 C C . SER A 1 88 ? -12.136 -11.375 0.154 1.00 97.75 88 SER A C 1
ATOM 689 O O . SER A 1 88 ? -11.287 -10.486 0.102 1.00 97.75 88 SER A O 1
ATOM 691 N N . THR A 1 89 ? -13.119 -11.510 -0.733 1.00 97.19 89 THR A N 1
ATOM 692 C CA . THR A 1 89 ? -13.455 -10.551 -1.798 1.00 97.19 89 THR A CA 1
ATOM 693 C C . THR A 1 89 ? -14.898 -10.048 -1.680 1.00 97.19 89 THR A C 1
ATOM 695 O O . THR A 1 89 ? -15.432 -9.411 -2.588 1.00 97.19 89 THR A O 1
ATOM 698 N N . ARG A 1 90 ? -15.580 -10.359 -0.570 1.00 96.75 90 ARG A N 1
ATOM 699 C CA . ARG A 1 90 ? -16.952 -9.908 -0.328 1.00 96.75 90 ARG A CA 1
ATOM 700 C C . ARG A 1 90 ? -16.926 -8.432 0.065 1.00 96.75 90 ARG A C 1
ATOM 702 O O . ARG A 1 90 ? -16.403 -8.104 1.124 1.00 96.75 90 ARG A O 1
ATOM 709 N N . LEU A 1 91 ? -17.554 -7.585 -0.751 1.00 96.62 91 LEU A N 1
ATOM 710 C CA . LEU A 1 91 ? -17.581 -6.113 -0.658 1.00 96.62 91 LEU A CA 1
ATOM 711 C C . LEU A 1 91 ? -16.237 -5.423 -0.929 1.00 96.62 91 LEU A C 1
ATOM 713 O O . LEU A 1 91 ? -16.240 -4.411 -1.619 1.00 96.62 91 LEU A O 1
ATOM 717 N N . CYS A 1 92 ? -15.126 -5.970 -0.437 1.00 97.62 92 CYS A N 1
ATOM 718 C CA . CYS A 1 92 ? -13.778 -5.458 -0.670 1.00 97.62 92 CYS A CA 1
ATOM 719 C C . CYS A 1 92 ? -12.731 -6.582 -0.680 1.00 97.62 92 CYS A C 1
ATOM 721 O O . CYS A 1 92 ? -13.018 -7.716 -0.279 1.00 97.62 92 CYS A O 1
ATOM 723 N N . THR A 1 93 ? -11.499 -6.272 -1.098 1.00 98.38 93 THR A N 1
ATOM 724 C CA . THR A 1 93 ? -10.361 -7.200 -0.998 1.00 98.38 93 THR A CA 1
ATOM 725 C C . THR A 1 93 ? -9.728 -7.114 0.384 1.00 98.38 93 THR A C 1
ATOM 727 O O . THR A 1 93 ? -9.155 -6.093 0.776 1.00 98.38 93 THR A O 1
ATOM 730 N N . THR A 1 94 ? -9.791 -8.227 1.114 1.00 98.44 94 THR A N 1
ATOM 731 C CA . THR A 1 94 ? -9.159 -8.386 2.426 1.00 98.44 94 THR A CA 1
ATOM 732 C C . THR A 1 94 ? -7.978 -9.339 2.337 1.00 98.44 94 THR A C 1
ATOM 734 O O . THR A 1 94 ? -8.107 -10.446 1.812 1.00 98.44 94 THR A O 1
ATOM 737 N N . ILE A 1 95 ? -6.841 -8.920 2.893 1.00 98.25 95 ILE A N 1
ATOM 738 C CA . ILE A 1 95 ? -5.665 -9.767 3.091 1.00 98.25 95 ILE A CA 1
ATOM 739 C C . ILE A 1 95 ? -5.501 -10.113 4.569 1.00 98.25 95 ILE A C 1
ATOM 741 O O . ILE A 1 95 ? -5.698 -9.263 5.439 1.00 98.25 95 ILE A O 1
ATOM 745 N N . THR A 1 96 ? -5.111 -11.349 4.861 1.00 96.25 96 THR A N 1
ATOM 746 C CA . THR A 1 96 ? -4.987 -11.874 6.225 1.00 96.25 96 THR A CA 1
ATOM 747 C C . THR A 1 96 ? -3.715 -12.704 6.360 1.00 96.25 96 THR A C 1
ATOM 749 O O . THR A 1 96 ? -3.315 -13.407 5.436 1.00 96.25 96 THR A O 1
ATOM 752 N N . ASN A 1 97 ? -3.085 -12.642 7.531 1.00 91.25 97 ASN A N 1
ATOM 753 C CA . ASN A 1 97 ? -2.135 -13.655 7.997 1.00 91.25 97 ASN A CA 1
ATOM 754 C C . ASN A 1 97 ? -2.610 -14.218 9.345 1.00 91.25 97 ASN A C 1
ATOM 756 O O . ASN A 1 97 ? -3.646 -13.805 9.864 1.00 91.25 97 ASN A O 1
ATOM 760 N N . ASP A 1 98 ? -1.810 -15.081 9.970 1.00 85.19 98 ASP A N 1
ATOM 761 C CA . ASP A 1 98 ? -2.121 -15.708 11.268 1.00 85.19 98 ASP A CA 1
ATOM 762 C C . ASP A 1 98 ? -2.403 -14.724 12.419 1.00 85.19 98 ASP A C 1
ATOM 764 O O . ASP A 1 98 ? -2.743 -15.132 13.528 1.00 85.19 98 ASP A O 1
ATOM 768 N N . LYS A 1 99 ? -2.173 -13.423 12.221 1.00 84.50 99 LYS A N 1
ATOM 769 C CA . LYS A 1 99 ? -2.116 -12.436 13.296 1.00 84.50 99 LYS A CA 1
ATOM 770 C C . LYS A 1 99 ? -3.085 -11.272 13.115 1.00 84.50 99 LYS A C 1
ATOM 772 O O . LYS A 1 99 ? -3.540 -10.742 14.125 1.00 84.50 99 LYS A O 1
ATOM 777 N N . PHE A 1 100 ? -3.333 -10.815 11.890 1.00 91.31 100 PHE A N 1
ATOM 778 C CA . PHE A 1 100 ? -4.244 -9.703 11.612 1.00 91.31 100 PHE A CA 1
ATOM 779 C C . PHE A 1 100 ? -4.756 -9.733 10.169 1.00 91.31 100 PHE A C 1
ATOM 781 O O . PHE A 1 100 ? -4.309 -10.532 9.349 1.00 91.31 100 PHE A O 1
ATOM 788 N N . SER A 1 101 ? -5.713 -8.851 9.879 1.00 94.88 101 SER A N 1
ATOM 789 C CA . SER A 1 101 ? -6.262 -8.640 8.539 1.00 94.88 101 SER A CA 1
ATOM 790 C C . SER A 1 101 ? -6.248 -7.160 8.184 1.00 94.88 101 SER A C 1
ATOM 792 O O . SER A 1 101 ? -6.348 -6.319 9.077 1.00 94.88 101 SER A O 1
ATOM 794 N N . VAL A 1 102 ? -6.153 -6.856 6.893 1.00 97.31 102 VAL A N 1
ATOM 795 C CA . VAL A 1 102 ? -6.333 -5.513 6.333 1.00 97.31 102 VAL A CA 1
ATOM 796 C C . VAL A 1 102 ? -7.359 -5.596 5.214 1.00 97.31 102 VAL A C 1
ATOM 798 O O . VAL A 1 102 ? -7.222 -6.418 4.310 1.00 97.31 102 VAL A O 1
ATOM 801 N N . SER A 1 103 ? -8.381 -4.751 5.291 1.00 98.25 103 SER A N 1
ATOM 802 C CA . SER A 1 103 ? -9.484 -4.673 4.326 1.00 98.25 103 SER A CA 1
ATOM 803 C C . SER A 1 103 ? -9.369 -3.449 3.413 1.00 98.25 103 SER A C 1
ATOM 805 O O . SER A 1 103 ? -8.626 -2.507 3.714 1.00 98.25 103 SER A O 1
ATOM 807 N N . THR A 1 104 ? -10.103 -3.481 2.297 1.00 98.25 104 THR A N 1
ATOM 808 C CA . THR A 1 104 ? -10.214 -2.372 1.330 1.00 98.25 104 THR A CA 1
ATOM 809 C C . THR A 1 104 ? -8.868 -2.012 0.681 1.00 98.25 104 THR A C 1
ATOM 811 O O . THR A 1 104 ? -8.525 -0.853 0.462 1.00 98.25 104 THR A O 1
ATOM 814 N N . THR A 1 105 ? -8.049 -3.025 0.388 1.00 98.44 105 THR A N 1
ATOM 815 C CA . THR A 1 105 ? -6.678 -2.843 -0.132 1.00 98.44 105 THR A CA 1
ATOM 816 C C . THR A 1 105 ? -6.617 -2.431 -1.607 1.00 98.44 105 THR A C 1
ATOM 818 O O . THR A 1 105 ? -5.618 -1.883 -2.067 1.00 98.44 105 THR A O 1
ATOM 821 N N . GLU A 1 106 ? -7.686 -2.663 -2.356 1.00 98.50 106 GLU A N 1
ATOM 822 C CA . GLU A 1 106 ? -7.748 -2.573 -3.812 1.00 98.50 106 GLU A CA 1
ATOM 823 C C . GLU A 1 106 ? -7.449 -1.178 -4.382 1.00 98.50 106 GLU A C 1
ATOM 825 O O . GLU A 1 106 ? -6.715 -1.076 -5.365 1.00 98.50 106 GLU A O 1
ATOM 830 N N . HIS A 1 107 ? -7.953 -0.092 -3.788 1.00 98.31 107 HIS A N 1
ATOM 831 C CA . HIS A 1 107 ? -7.812 1.249 -4.376 1.00 98.31 107 HIS A CA 1
ATOM 832 C C . HIS A 1 107 ? -6.393 1.805 -4.248 1.00 98.31 107 HIS A C 1
ATOM 834 O O . HIS A 1 107 ? -5.874 2.397 -5.198 1.00 98.31 107 HIS A O 1
ATOM 840 N N . ILE A 1 108 ? -5.736 1.586 -3.105 1.00 98.62 108 ILE A N 1
ATOM 841 C CA . ILE A 1 108 ? -4.332 1.974 -2.931 1.00 98.62 108 ILE A CA 1
ATOM 842 C C . ILE A 1 108 ? -3.417 1.110 -3.804 1.00 98.62 108 ILE A C 1
ATOM 844 O O . ILE A 1 108 ? -2.517 1.637 -4.455 1.00 98.62 108 ILE A O 1
ATOM 848 N N . LEU A 1 109 ? -3.674 -0.200 -3.889 1.00 98.56 109 LEU A N 1
ATOM 849 C CA . LEU A 1 109 ? -2.908 -1.088 -4.764 1.00 98.56 109 LEU A CA 1
ATOM 850 C C . LEU A 1 109 ? -3.068 -0.695 -6.237 1.00 98.56 109 LEU A C 1
ATOM 852 O O . LEU A 1 109 ? -2.075 -0.651 -6.957 1.00 98.56 109 LEU A O 1
ATOM 856 N N . SER A 1 110 ? -4.278 -0.333 -6.667 1.00 98.50 110 SER A N 1
ATOM 857 C CA . SER A 1 110 ? -4.547 0.186 -8.012 1.00 98.50 110 SER A CA 1
ATOM 858 C C . SER A 1 110 ? -3.718 1.439 -8.324 1.00 98.50 110 SER A C 1
ATOM 860 O O . SER A 1 110 ? -3.051 1.491 -9.358 1.00 98.50 110 SER A O 1
ATOM 862 N N . ALA A 1 111 ? -3.665 2.412 -7.404 1.00 98.62 111 ALA A N 1
ATOM 863 C CA . ALA A 1 111 ? -2.854 3.619 -7.578 1.00 98.62 111 ALA A CA 1
ATOM 864 C C . ALA A 1 111 ? -1.352 3.305 -7.696 1.00 98.62 111 ALA A C 1
ATOM 866 O O . ALA A 1 111 ? -0.680 3.808 -8.598 1.00 98.62 111 ALA A O 1
ATOM 867 N N . LEU A 1 112 ? -0.830 2.441 -6.818 1.00 98.56 112 LEU A N 1
ATOM 868 C CA . LEU A 1 112 ? 0.576 2.025 -6.835 1.00 98.56 112 LEU A CA 1
ATOM 869 C C . LEU A 1 112 ? 0.939 1.309 -8.143 1.00 98.56 112 LEU A C 1
ATOM 871 O O . LEU A 1 112 ? 1.958 1.628 -8.757 1.00 98.56 112 LEU A O 1
ATOM 875 N N . TYR A 1 113 ? 0.083 0.390 -8.602 1.00 97.12 113 TYR A N 1
ATOM 876 C CA . TYR A 1 113 ? 0.266 -0.309 -9.874 1.00 97.12 113 TYR A CA 1
ATOM 877 C C . TYR A 1 113 ? 0.226 0.643 -11.072 1.00 97.12 113 TYR A C 1
ATOM 879 O O . TYR A 1 113 ? 1.079 0.536 -11.955 1.00 97.12 113 TYR A O 1
ATOM 887 N N . ALA A 1 114 ? -0.719 1.588 -11.101 1.00 97.94 114 ALA A N 1
ATOM 888 C CA . ALA A 1 114 ? -0.832 2.576 -12.175 1.00 97.94 114 ALA A CA 1
ATOM 889 C C . ALA A 1 114 ? 0.421 3.463 -12.281 1.00 97.94 114 ALA A C 1
ATOM 891 O O . ALA A 1 114 ? 0.846 3.806 -13.383 1.00 97.94 114 ALA A O 1
ATOM 892 N N . LEU A 1 115 ? 1.055 3.770 -11.146 1.00 98.00 115 LEU A N 1
ATOM 893 C CA . LEU A 1 115 ? 2.310 4.524 -11.065 1.00 98.00 115 LEU A CA 1
ATOM 894 C C . LEU A 1 115 ? 3.565 3.659 -11.250 1.00 98.00 115 LEU A C 1
ATOM 896 O O . LEU A 1 115 ? 4.678 4.152 -11.096 1.00 98.00 115 LEU A O 1
ATOM 900 N N . LYS A 1 116 ? 3.403 2.375 -11.596 1.00 97.19 116 LYS A N 1
ATOM 901 C CA . LYS A 1 116 ? 4.482 1.391 -11.767 1.00 97.19 116 LYS A CA 1
ATOM 902 C C . LYS A 1 116 ? 5.361 1.172 -10.529 1.00 97.19 116 LYS A C 1
ATOM 904 O O . LYS A 1 116 ? 6.446 0.617 -10.683 1.00 97.19 116 LYS A O 1
ATOM 909 N N . ILE A 1 117 ? 4.886 1.518 -9.336 1.00 98.31 117 ILE A N 1
ATOM 910 C CA . ILE A 1 117 ? 5.628 1.331 -8.087 1.00 98.31 117 ILE A CA 1
ATOM 911 C C . ILE A 1 117 ? 5.740 -0.159 -7.762 1.00 98.31 117 ILE A C 1
ATOM 913 O O . ILE A 1 117 ? 4.761 -0.892 -7.871 1.00 98.31 117 ILE A O 1
ATOM 917 N N . ASP A 1 118 ? 6.926 -0.610 -7.356 1.00 98.44 118 ASP A N 1
ATOM 918 C CA . ASP A 1 118 ? 7.205 -2.016 -7.049 1.00 98.44 118 ASP A CA 1
ATOM 919 C C . ASP A 1 118 ? 7.328 -2.272 -5.545 1.00 98.44 118 ASP A C 1
ATOM 921 O O . ASP A 1 118 ? 6.875 -3.307 -5.059 1.00 98.44 118 ASP A O 1
ATOM 925 N N . ASN A 1 119 ? 7.922 -1.337 -4.800 1.00 98.62 119 ASN A N 1
ATOM 926 C CA . ASN A 1 119 ? 8.271 -1.533 -3.395 1.00 98.62 119 ASN A CA 1
ATOM 927 C C . ASN A 1 119 ? 7.763 -0.376 -2.531 1.00 98.62 119 ASN A C 1
ATOM 929 O O . ASN A 1 119 ? 8.215 0.754 -2.687 1.00 98.62 119 ASN A O 1
ATOM 933 N N . VAL A 1 120 ? 6.844 -0.656 -1.599 1.00 98.56 120 VAL A N 1
ATOM 934 C CA . VAL A 1 120 ? 6.331 0.313 -0.609 1.00 98.56 120 VAL A CA 1
ATOM 935 C C . VAL A 1 120 ? 5.920 -0.410 0.670 1.00 98.56 120 VAL A C 1
ATOM 937 O O . VAL A 1 120 ? 5.268 -1.456 0.630 1.00 98.56 120 VAL A O 1
ATOM 940 N N . ILE A 1 121 ? 6.232 0.190 1.819 1.00 98.44 121 ILE A N 1
ATOM 941 C CA . ILE A 1 121 ? 5.645 -0.204 3.105 1.00 98.44 121 ILE A CA 1
ATOM 942 C C . ILE A 1 121 ? 4.406 0.656 3.364 1.00 98.44 121 ILE A C 1
ATOM 944 O O . ILE A 1 121 ? 4.484 1.884 3.351 1.00 98.44 121 ILE A O 1
ATOM 948 N N . ILE A 1 122 ? 3.275 0.003 3.628 1.00 98.19 122 ILE A N 1
ATOM 949 C CA . ILE A 1 122 ? 1.963 0.614 3.857 1.00 98.19 122 ILE A CA 1
ATOM 950 C C . ILE A 1 122 ? 1.602 0.417 5.332 1.00 98.19 122 ILE A C 1
ATOM 952 O O . ILE A 1 122 ? 1.164 -0.657 5.739 1.00 98.19 122 ILE A O 1
ATOM 956 N N . GLU A 1 123 ? 1.822 1.435 6.160 1.00 97.00 123 GLU A N 1
ATOM 957 C CA . GLU A 1 123 ? 1.514 1.387 7.591 1.00 97.00 123 GLU A CA 1
ATOM 958 C C . GLU A 1 123 ? 0.143 2.001 7.885 1.00 97.00 123 GLU A C 1
ATOM 960 O O . GLU A 1 123 ? -0.122 3.134 7.498 1.00 97.00 123 GLU A O 1
ATOM 965 N N . LEU A 1 124 ? -0.703 1.291 8.626 1.00 95.81 124 LEU A N 1
ATOM 966 C CA . LEU A 1 124 ? -2.041 1.722 9.020 1.00 95.81 124 LEU A CA 1
ATOM 967 C C . LEU A 1 124 ? -2.175 1.787 10.544 1.00 95.81 124 LEU A C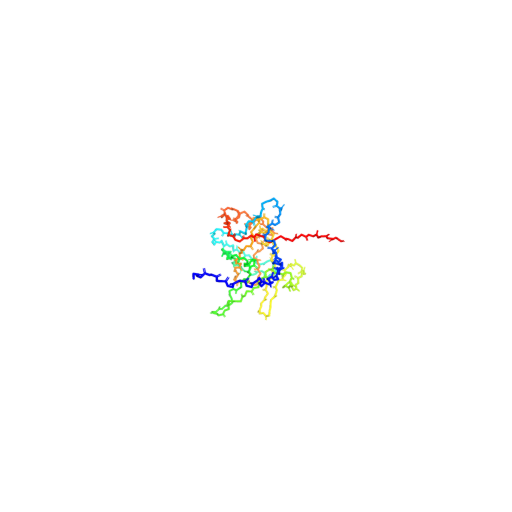 1
ATOM 969 O O . LEU A 1 124 ? -1.591 0.983 11.278 1.00 95.81 124 LEU A O 1
ATOM 973 N N . THR A 1 125 ? -2.987 2.724 11.031 1.00 94.94 125 THR A N 1
ATOM 974 C CA . THR A 1 125 ? -3.391 2.766 12.447 1.00 94.94 125 THR A CA 1
ATOM 975 C C . THR A 1 125 ? -4.545 1.816 12.769 1.00 94.94 125 THR A C 1
ATOM 977 O O . THR A 1 125 ? -4.704 1.449 13.924 1.00 94.94 125 THR A O 1
ATOM 980 N N . GLU A 1 126 ? -5.324 1.403 11.767 1.00 94.69 126 GLU A N 1
ATOM 981 C CA . GLU A 1 126 ? -6.468 0.488 11.887 1.00 94.69 126 GLU A CA 1
ATOM 982 C C . GLU A 1 126 ? -6.430 -0.578 10.774 1.00 94.69 126 GLU A C 1
ATOM 984 O O . GLU A 1 126 ? -5.657 -0.482 9.825 1.00 94.69 126 GLU A O 1
ATOM 989 N N . ASN A 1 127 ? -7.280 -1.602 10.872 1.00 95.12 127 ASN A N 1
ATOM 990 C CA . ASN A 1 127 ? -7.305 -2.764 9.966 1.00 95.12 127 ASN A CA 1
ATOM 991 C C . ASN A 1 127 ? -8.053 -2.529 8.627 1.00 95.12 127 ASN A C 1
ATOM 993 O O . ASN A 1 127 ? -8.548 -3.474 8.006 1.00 95.12 127 ASN A O 1
ATOM 997 N N . GLU A 1 128 ? -8.170 -1.284 8.175 1.00 97.69 128 GLU A N 1
ATOM 998 C CA . GLU A 1 128 ? -8.849 -0.920 6.927 1.00 97.69 128 GLU A CA 1
ATOM 999 C C . GLU A 1 128 ? -8.168 0.295 6.293 1.00 97.69 128 GLU A C 1
ATOM 1001 O O . GLU A 1 128 ? -7.827 1.249 6.990 1.00 97.69 128 GLU A O 1
ATOM 1006 N N . VAL A 1 129 ? -7.956 0.262 4.977 1.00 98.31 129 VAL A N 1
ATOM 1007 C CA . VAL A 1 129 ? -7.425 1.407 4.219 1.00 98.31 129 VAL A CA 1
ATOM 1008 C C . VAL A 1 129 ? -8.469 2.539 4.188 1.00 98.31 129 VAL A C 1
ATOM 1010 O O . VAL A 1 129 ? -9.658 2.256 4.027 1.00 98.31 129 VAL A O 1
ATOM 1013 N N . PRO A 1 130 ? -8.075 3.822 4.338 1.00 98.25 130 PRO A N 1
ATOM 1014 C CA . PRO A 1 130 ? -9.022 4.933 4.231 1.00 98.25 130 PRO A CA 1
ATOM 1015 C C . PRO A 1 130 ? -9.717 4.932 2.865 1.00 98.25 130 PRO A C 1
ATOM 1017 O O . PRO A 1 130 ? -9.058 4.797 1.840 1.00 98.25 130 PRO A O 1
ATOM 1020 N N . VAL A 1 131 ? -11.034 5.135 2.844 1.00 97.75 131 VAL A N 1
ATOM 1021 C CA . VAL A 1 131 ? -11.819 5.117 1.597 1.00 97.75 131 VAL A CA 1
ATOM 1022 C C . VAL A 1 131 ? -11.552 6.322 0.698 1.00 97.75 131 VAL A C 1
ATOM 1024 O O . VAL A 1 131 ? -11.723 6.225 -0.514 1.00 97.75 131 VAL A O 1
ATOM 1027 N N . MET A 1 132 ? -11.111 7.438 1.285 1.00 97.69 132 MET A N 1
ATOM 1028 C CA . MET A 1 132 ? -10.941 8.719 0.594 1.00 97.69 132 MET A CA 1
ATOM 1029 C C . MET A 1 132 ? -12.249 9.143 -0.101 1.00 97.69 132 MET A C 1
ATOM 1031 O O . MET A 1 132 ? -13.294 9.158 0.551 1.00 97.69 132 MET A O 1
ATOM 1035 N N . ASP A 1 133 ? -12.217 9.463 -1.394 1.00 97.00 133 ASP A N 1
ATOM 1036 C CA . ASP A 1 133 ? -13.400 9.741 -2.218 1.00 97.00 133 ASP A CA 1
ATOM 1037 C C . ASP A 1 133 ? -14.086 8.476 -2.781 1.00 97.00 133 ASP A C 1
ATOM 1039 O O . ASP A 1 133 ? -15.066 8.574 -3.519 1.00 97.00 133 ASP A O 1
ATOM 1043 N N . GLY A 1 134 ? -13.593 7.282 -2.438 1.00 95.75 134 GLY A N 1
ATOM 1044 C CA . GLY A 1 134 ? -14.061 6.007 -2.982 1.00 95.75 134 GLY A CA 1
ATOM 1045 C C . GLY A 1 134 ? -13.378 5.593 -4.285 1.00 95.75 134 GLY A C 1
ATOM 1046 O O . GLY A 1 134 ? -13.734 4.557 -4.840 1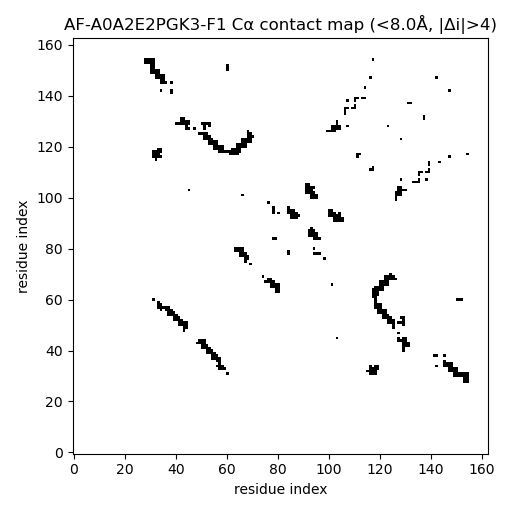.00 95.75 134 GLY A O 1
ATOM 1047 N N . SER A 1 135 ? -12.390 6.348 -4.764 1.00 98.00 135 SER A N 1
ATOM 1048 C CA . SER A 1 135 ? -11.576 6.023 -5.934 1.00 98.00 135 SER A CA 1
ATOM 1049 C C . SER A 1 135 ? -10.089 5.872 -5.571 1.00 98.00 135 SER A C 1
ATOM 1051 O O . SER A 1 135 ? -9.691 5.922 -4.407 1.00 98.00 135 SER A O 1
ATOM 1053 N N . SER A 1 136 ? -9.239 5.666 -6.582 1.00 98.31 136 SER A N 1
ATOM 1054 C CA . SER A 1 136 ? -7.774 5.694 -6.441 1.00 98.31 136 SER A CA 1
ATOM 1055 C C . SER A 1 136 ? -7.167 7.088 -6.643 1.00 98.31 136 SER A C 1
ATOM 1057 O O . SER A 1 136 ? -5.948 7.222 -6.540 1.00 98.31 136 SER A O 1
ATOM 1059 N N . LYS A 1 137 ? -7.976 8.104 -6.973 1.00 98.25 137 LYS A N 1
ATOM 1060 C CA . LYS A 1 137 ? -7.512 9.419 -7.435 1.00 98.25 137 LYS A CA 1
ATOM 1061 C C . LYS A 1 137 ? -6.614 10.110 -6.412 1.00 98.25 137 LYS A C 1
ATOM 1063 O O . LYS A 1 137 ? -5.475 10.429 -6.740 1.00 98.25 137 LYS A O 1
ATOM 1068 N N . ASP A 1 138 ? -7.083 10.246 -5.174 1.00 97.75 138 ASP A N 1
ATOM 1069 C CA . ASP A 1 138 ? -6.342 10.941 -4.114 1.00 97.75 138 ASP A CA 1
ATOM 1070 C C . ASP A 1 138 ? -4.981 10.285 -3.836 1.00 97.75 138 ASP A C 1
ATOM 1072 O O . ASP A 1 138 ? -3.970 10.966 -3.638 1.00 97.75 138 ASP A O 1
ATOM 1076 N N . PHE A 1 139 ? -4.935 8.947 -3.864 1.00 98.50 139 PHE A N 1
ATOM 1077 C CA . PHE A 1 139 ? -3.685 8.199 -3.733 1.00 98.50 139 PHE A CA 1
ATOM 1078 C C . PHE A 1 139 ? -2.766 8.449 -4.926 1.00 98.50 139 PHE A C 1
ATOM 1080 O O . PHE A 1 139 ? -1.591 8.750 -4.738 1.00 98.50 139 PHE A O 1
ATOM 1087 N N . PHE A 1 140 ? -3.294 8.334 -6.144 1.00 98.56 140 PHE A N 1
ATOM 1088 C CA . PHE A 1 140 ? -2.524 8.495 -7.369 1.00 98.56 140 PHE A CA 1
ATOM 1089 C C . PHE A 1 140 ? -1.904 9.892 -7.467 1.00 98.56 140 PHE A C 1
ATOM 1091 O O . PHE A 1 140 ? -0.694 10.001 -7.644 1.00 98.56 140 PHE A O 1
ATOM 1098 N N . GLU A 1 141 ? -2.706 10.947 -7.314 1.00 98.25 141 GLU A N 1
ATOM 1099 C CA . GLU A 1 141 ? -2.257 12.338 -7.450 1.00 98.25 141 GLU A CA 1
ATOM 1100 C C . GLU A 1 141 ? -1.163 12.654 -6.425 1.00 98.25 141 GLU A C 1
ATOM 1102 O O . GLU A 1 141 ? -0.059 13.052 -6.799 1.00 98.25 141 GLU A O 1
ATOM 1107 N N . THR A 1 142 ? -1.404 12.334 -5.151 1.00 97.94 142 THR A N 1
ATOM 1108 C CA . THR A 1 142 ? -0.440 12.588 -4.069 1.00 97.94 142 THR A CA 1
ATOM 1109 C C . THR A 1 142 ? 0.879 11.833 -4.272 1.00 97.94 142 THR A C 1
ATOM 1111 O O . THR A 1 142 ? 1.962 12.372 -4.026 1.00 97.94 142 THR A O 1
ATOM 1114 N N . ILE A 1 143 ? 0.823 10.566 -4.702 1.00 98.31 143 ILE A N 1
ATOM 1115 C CA . ILE A 1 143 ? 2.033 9.768 -4.931 1.00 98.31 143 ILE A CA 1
ATOM 1116 C C . ILE A 1 143 ? 2.788 10.286 -6.160 1.00 98.31 143 ILE A C 1
ATOM 1118 O O . ILE A 1 143 ? 4.009 10.447 -6.095 1.00 98.31 143 ILE A O 1
ATOM 1122 N N . ASN A 1 144 ? 2.080 10.596 -7.246 1.00 97.62 144 ASN A N 1
ATOM 1123 C CA . ASN A 1 144 ? 2.662 11.135 -8.470 1.00 97.62 144 ASN A CA 1
ATOM 1124 C C . ASN A 1 144 ? 3.394 12.463 -8.211 1.00 97.62 144 ASN A C 1
ATOM 1126 O O . ASN A 1 144 ? 4.542 12.628 -8.617 1.00 97.62 144 ASN A O 1
ATOM 1130 N N . GLU A 1 145 ? 2.773 13.372 -7.457 1.00 97.31 145 GLU A N 1
ATOM 1131 C CA . GLU A 1 145 ? 3.367 14.654 -7.056 1.00 97.31 145 GLU A CA 1
ATOM 1132 C C . GLU A 1 145 ? 4.595 14.493 -6.150 1.00 97.31 145 GLU A C 1
ATOM 1134 O O . GLU A 1 145 ? 5.513 15.315 -6.174 1.00 97.31 145 GLU A O 1
ATOM 1139 N N . SER A 1 146 ? 4.651 13.425 -5.349 1.00 94.75 146 SER A N 1
ATOM 1140 C CA . SER A 1 146 ? 5.804 13.146 -4.485 1.00 94.75 146 SER A CA 1
ATOM 1141 C C . SER A 1 146 ? 7.056 12.696 -5.247 1.00 94.75 146 SER A C 1
ATOM 1143 O O . SER A 1 146 ? 8.176 12.811 -4.730 1.00 94.75 146 SER A O 1
ATOM 1145 N N . GLY A 1 147 ? 6.859 12.204 -6.471 1.00 94.56 147 GLY A N 1
ATOM 1146 C CA . GLY A 1 147 ? 7.877 11.609 -7.317 1.00 94.56 147 GLY A CA 1
ATOM 1147 C C . GLY A 1 147 ? 8.246 10.171 -6.934 1.00 94.56 147 GLY A C 1
ATOM 1148 O O . GLY A 1 147 ? 7.993 9.680 -5.829 1.00 94.56 147 GLY A O 1
ATOM 1149 N N . ILE A 1 148 ? 8.884 9.501 -7.890 1.00 97.69 148 ILE A N 1
ATOM 1150 C CA . ILE A 1 148 ? 9.214 8.075 -7.855 1.00 97.69 148 ILE A CA 1
ATOM 1151 C C . ILE A 1 148 ? 10.731 7.916 -8.008 1.00 97.69 148 ILE A C 1
ATOM 1153 O O . ILE A 1 148 ? 11.352 8.588 -8.833 1.00 97.69 14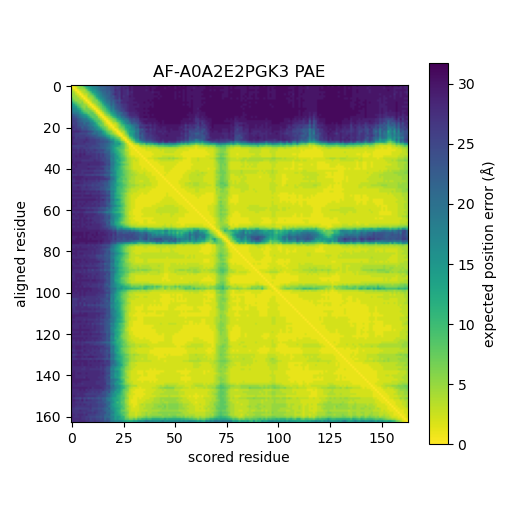8 ILE A O 1
ATOM 1157 N N . SER A 1 149 ? 11.316 7.010 -7.228 1.00 97.50 149 SER A N 1
ATOM 1158 C CA . SER A 1 149 ? 12.735 6.659 -7.256 1.00 97.50 149 SER A CA 1
ATOM 1159 C C . SER A 1 149 ? 12.938 5.305 -7.921 1.00 97.50 149 SER A C 1
ATOM 1161 O O . SER A 1 149 ? 12.308 4.317 -7.547 1.00 97.50 149 SER A O 1
ATOM 1163 N N . SER A 1 150 ? 13.866 5.251 -8.876 1.00 97.38 150 SER A N 1
ATOM 1164 C CA . SER A 1 150 ? 14.366 3.994 -9.436 1.00 97.38 150 SER A CA 1
ATOM 1165 C C . SER A 1 150 ? 15.343 3.333 -8.466 1.00 97.38 150 SER A C 1
ATOM 1167 O O . SER A 1 150 ? 16.178 4.005 -7.867 1.00 97.38 150 SER A O 1
ATOM 1169 N N . GLN A 1 151 ? 15.291 2.010 -8.384 1.00 97.75 151 GLN A N 1
ATOM 1170 C CA . GLN A 1 151 ? 16.215 1.175 -7.617 1.00 97.75 151 GLN A CA 1
ATOM 1171 C C . GLN A 1 151 ? 17.218 0.485 -8.563 1.00 97.75 151 GLN A C 1
ATOM 1173 O O . GLN A 1 151 ? 17.193 0.725 -9.773 1.00 97.75 151 GLN A O 1
ATOM 1178 N N . PHE A 1 152 ? 18.165 -0.289 -8.041 1.00 95.94 152 PHE A N 1
ATOM 1179 C CA . PHE A 1 152 ? 19.184 -0.992 -8.825 1.00 95.94 152 PHE A CA 1
ATOM 1180 C C . PHE A 1 152 ? 18.670 -2.297 -9.434 1.00 95.94 152 PHE A C 1
ATOM 1182 O O . PHE A 1 152 ? 18.996 -2.567 -10.591 1.00 95.94 152 PHE A O 1
ATOM 1189 N N . ASP A 1 153 ? 17.880 -3.075 -8.690 1.00 95.81 153 ASP A N 1
ATOM 1190 C CA . ASP A 1 153 ? 17.390 -4.378 -9.148 1.00 95.81 153 ASP A CA 1
ATOM 1191 C C .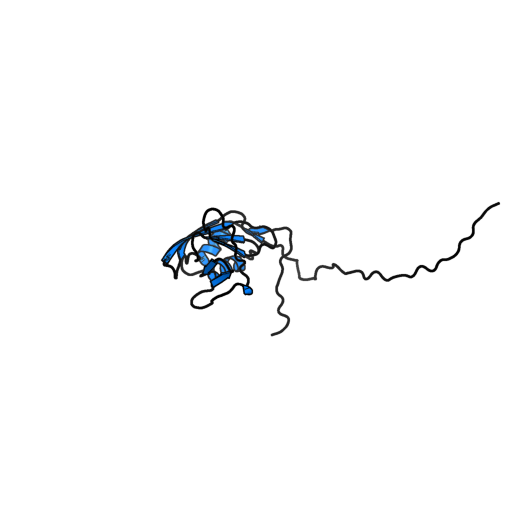 ASP A 1 153 ? 16.314 -4.257 -10.237 1.00 95.81 153 ASP A C 1
ATOM 1193 O O . ASP A 1 153 ? 15.585 -3.264 -10.349 1.00 95.81 153 ASP A O 1
ATOM 1197 N N . PHE A 1 154 ? 16.207 -5.294 -11.064 1.00 94.81 154 PHE A N 1
ATOM 1198 C CA . PHE A 1 154 ? 15.287 -5.320 -12.195 1.00 94.81 154 PHE A CA 1
ATOM 1199 C C . PHE A 1 154 ? 13.869 -5.713 -11.775 1.00 94.81 154 PHE A C 1
ATOM 1201 O O . PHE A 1 154 ? 13.641 -6.545 -10.889 1.00 94.81 154 PHE A O 1
ATOM 1208 N N . LYS A 1 155 ? 12.886 -5.111 -12.445 1.00 94.44 155 LYS A N 1
ATOM 1209 C CA . LYS A 1 155 ? 11.468 -5.401 -12.272 1.00 94.44 155 LYS A CA 1
ATOM 1210 C C . LYS A 1 155 ? 11.140 -6.783 -12.828 1.00 94.44 155 LYS A C 1
ATOM 1212 O O . LYS A 1 155 ? 11.496 -7.129 -13.954 1.00 94.44 155 LYS A O 1
ATOM 1217 N N . LYS A 1 156 ? 10.411 -7.572 -12.039 1.00 91.50 156 LYS A N 1
ATOM 1218 C CA . LYS A 1 156 ? 9.901 -8.886 -12.450 1.00 91.50 156 LYS A CA 1
ATOM 1219 C C . LYS A 1 156 ? 8.526 -8.711 -13.089 1.00 91.50 156 LYS A C 1
ATOM 1221 O O . LYS A 1 156 ? 7.636 -8.118 -12.487 1.00 91.50 156 LYS A O 1
ATOM 1226 N N . LEU A 1 157 ? 8.349 -9.246 -14.294 1.00 90.94 157 LEU A N 1
ATOM 1227 C CA . LEU A 1 157 ? 7.094 -9.184 -15.043 1.00 90.94 157 LEU A CA 1
ATOM 1228 C C . LEU A 1 157 ? 6.468 -10.575 -15.154 1.00 90.94 157 LEU A C 1
ATOM 1230 O O . LEU A 1 157 ? 7.170 -11.579 -15.286 1.00 90.94 157 LEU A O 1
ATOM 1234 N N . ILE A 1 158 ? 5.137 -10.628 -15.129 1.00 91.06 158 ILE A N 1
ATOM 1235 C CA . ILE A 1 158 ? 4.379 -11.861 -15.353 1.00 91.06 158 ILE A CA 1
ATOM 1236 C C . ILE A 1 158 ? 4.023 -11.938 -16.837 1.00 91.06 158 ILE A C 1
ATOM 1238 O O . ILE A 1 158 ? 3.294 -11.093 -17.350 1.00 91.06 158 ILE A O 1
ATOM 1242 N N . ASN A 1 159 ? 4.534 -12.961 -17.524 1.00 91.75 159 ASN A N 1
ATOM 1243 C CA . ASN A 1 159 ? 4.206 -13.240 -18.919 1.00 91.75 159 ASN A CA 1
ATOM 1244 C C . ASN A 1 159 ? 3.170 -14.372 -19.005 1.00 91.75 159 ASN A C 1
ATOM 1246 O O . ASN A 1 159 ? 3.452 -15.505 -18.604 1.00 91.75 159 ASN A O 1
ATOM 1250 N N . ILE A 1 160 ? 1.986 -14.074 -19.542 1.00 93.50 160 ILE A N 1
ATOM 1251 C CA . ILE A 1 160 ? 0.912 -15.050 -19.742 1.00 93.50 160 ILE A CA 1
ATOM 1252 C C . ILE A 1 160 ? 1.178 -15.822 -21.038 1.00 93.50 160 ILE A C 1
ATOM 1254 O O . ILE A 1 160 ? 1.043 -15.288 -22.133 1.00 93.50 160 ILE A O 1
ATOM 1258 N N . LYS A 1 161 ? 1.572 -17.096 -20.915 1.00 94.19 161 LYS A N 1
ATOM 1259 C CA . LYS A 1 161 ? 1.950 -17.941 -22.065 1.00 94.19 161 LYS A CA 1
ATOM 1260 C C . LYS A 1 161 ? 0.778 -18.665 -22.729 1.00 94.19 161 LYS A C 1
ATOM 1262 O O . LYS A 1 161 ? 0.926 -19.155 -23.844 1.00 94.19 161 LYS A O 1
ATOM 1267 N N . LYS A 1 162 ? -0.344 -18.808 -22.024 1.00 92.94 162 LYS A N 1
ATOM 1268 C CA . LYS A 1 162 ? -1.513 -19.571 -22.466 1.00 92.94 162 LYS A CA 1
ATOM 1269 C C . LYS A 1 162 ? -2.769 -19.041 -21.772 1.00 92.94 162 LYS A C 1
ATOM 1271 O O . LYS A 1 162 ? -2.677 -18.618 -20.620 1.00 92.94 162 LYS A O 1
ATOM 1276 N N . THR A 1 163 ? -3.896 -19.088 -22.479 1.00 79.31 163 THR A N 1
ATOM 1277 C CA . THR A 1 163 ? -5.248 -18.785 -21.984 1.00 79.31 163 THR A CA 1
ATOM 1278 C C . THR A 1 163 ? -6.058 -20.069 -21.881 1.00 79.31 163 THR A C 1
ATOM 1280 O O . THR A 1 163 ? -5.819 -20.979 -22.712 1.00 79.31 163 THR A O 1
#

Nearest PDB structures (foldseek):
  7ci8-assembly2_B  TM=9.741E-01  e=3.075E-12  Pseudomonas aeruginosa PAO1
  3nzk-assembly1_A  TM=9.388E-01  e=1.219E-11  Yersinia enterocolitica
  4isa-assembly1_A  TM=9.219E-01  e=9.038E-12  Escherichia coli IHE3034
  4mdt-assembly3_C  TM=9.400E-01  e=6.925E-11  Escherichia coli
  4mdt-assembly4_D  TM=9.361E-01  e=7.158E-10  Escherichia coli

Secondary structure (DSSP, 8-state):
-------------------------SSS-PEEEEESS-EEEEEEBTTT--EEEEEEEE--TT--EEEEE--GGG---EEE--GGGEEE-SSS-EEE-SS-EEB--HHHHHHHHHTT--BEEEEESSSB-B-TTSSSHHHHHHHHHH-EEEEEEEPP-------

Sequence (163 aa):
MEMVLNLKEKENSKSSEKIDFSLPKFSIAEKQTTINKKLSFSGIGLHSGKKVTMNLFPAEENTGFLFKVKNGPNSLKTIRADYKNVSSTRLCTTITNDKFSVSTTEHILSALYALKIDNVIIELTENEVPVMDGSSKDFFETINESGISSQFDFKKLINIKKT

Mean predicted aligned error: 10.04 Å

Radius of gyration: 24.7 Å; Cα contacts (8 Å, |Δi|>4): 281; chains: 1; bounding box: 91×53×47 Å

pLDDT: mean 85.55, std 21.53, range [28.95, 98.69]

Foldseek 3Di:
DDDDDDDPDDDDPPPPPPPDPPDPPDPDFAFAKWFPAKDKDWAAFPPPRDTKIKIKGTFDPPQFEKEAEPDDDDDPDIFHPDPVQFPDPVVWTKGDDPPAIATRCPQLVVLCVVVRHGDIYIYMPDRYDHCVVVHNVVNNVRRVVRDMDGDDHTDDDDDDPDD